Protein AF-A0ABD5DT70-F1 (afdb_monomer_lite)

pLDDT: mean 76.4, std 8.1, range [54.34, 89.06]

Sequence (152 aa):
GPDYGMPKYYDVITDSVGLCNQRIHYSRVFRMDGIKLPYWQAIAENLWGQSVIERLEDRLTIFDSATLGAGQLIYKAHLRTYKVKGLRTLIAAGGRMYDALVEQINQIRLWQSNEGLTLMDAEDTYEAHQYSFAGLDNILMQFGQQIAGALG

Foldseek 3Di:
DVQPPHDQWDFDPDPDVPQHGHIHGPVPDDDDADAQDDPVVCVVVVNGHDDLVVLCVVLVVVLVVLVVVVVVVVVVLQDKDKDDDCVVVQVVVDDDSVVVVVVLVVVQVVQPDPPGDRDDDPPMDIDRRHDDPPCSVVVSVVSVVVSVVSSD

InterPro domains:
  IPR024459 Anti-CBASS protein Acb1-like, N-terminal domain [PF06381] (2-151)

Structure (mmCIF, N/CA/C/O backbone):
data_AF-A0ABD5DT70-F1
#
_entry.id   AF-A0ABD5DT70-F1
#
loop_
_atom_site.group_PDB
_atom_site.id
_atom_site.type_symbol
_atom_site.label_atom_id
_atom_site.label_alt_id
_atom_site.label_comp_id
_atom_site.label_asym_id
_atom_site.label_entity_id
_atom_site.label_s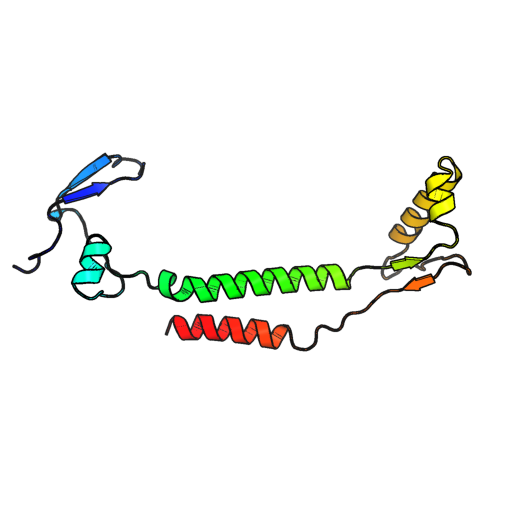eq_id
_atom_site.pdbx_PDB_ins_code
_atom_site.Cartn_x
_atom_site.Cartn_y
_atom_site.Cartn_z
_atom_site.occupancy
_atom_site.B_iso_or_equiv
_atom_site.auth_seq_id
_atom_site.auth_comp_id
_atom_site.auth_asym_id
_atom_site.auth_atom_id
_atom_site.pdbx_PDB_model_num
ATOM 1 N N . GLY A 1 1 ? 28.150 3.953 -40.360 1.00 54.34 1 GLY A N 1
ATOM 2 C CA . GLY A 1 1 ? 28.735 3.010 -39.386 1.00 54.34 1 GLY A CA 1
ATOM 3 C C . GLY A 1 1 ? 27.644 2.508 -38.458 1.00 54.34 1 GLY A C 1
ATOM 4 O O . GLY A 1 1 ? 26.587 3.130 -38.457 1.00 54.34 1 GLY A O 1
ATOM 5 N N . PRO A 1 2 ? 27.878 1.420 -37.707 1.00 71.12 2 PRO A N 1
ATOM 6 C CA . PRO A 1 2 ? 26.883 0.831 -36.805 1.00 71.12 2 PRO A CA 1
ATOM 7 C C . PRO A 1 2 ? 26.301 1.825 -35.780 1.00 71.12 2 PRO A C 1
ATOM 9 O O . PRO A 1 2 ? 25.120 1.741 -35.475 1.00 71.12 2 PRO A O 1
ATOM 12 N N . ASP A 1 3 ? 27.081 2.828 -35.357 1.00 68.19 3 ASP A N 1
ATOM 13 C CA . ASP A 1 3 ? 26.682 3.840 -34.358 1.00 68.19 3 ASP A CA 1
ATOM 14 C C . ASP A 1 3 ? 26.185 5.171 -34.966 1.00 68.19 3 ASP A C 1
ATOM 16 O O . ASP A 1 3 ? 26.212 6.229 -34.331 1.00 68.19 3 ASP A O 1
ATOM 20 N N . TYR A 1 4 ? 25.787 5.171 -36.241 1.00 71.12 4 TYR A N 1
ATOM 21 C CA . TYR A 1 4 ? 25.347 6.392 -36.919 1.00 71.12 4 TYR A CA 1
ATOM 22 C C . TYR A 1 4 ? 24.009 6.896 -36.350 1.00 71.12 4 TYR A C 1
ATOM 24 O O . TYR A 1 4 ? 23.020 6.169 -36.353 1.00 71.12 4 TYR A O 1
ATOM 32 N N . GLY A 1 5 ? 23.978 8.154 -35.893 1.00 75.31 5 GLY A N 1
ATOM 33 C CA . GLY A 1 5 ? 22.796 8.783 -35.286 1.00 75.31 5 GLY A CA 1
ATOM 34 C C . GLY A 1 5 ? 22.724 8.697 -33.756 1.00 75.31 5 GLY A C 1
ATOM 35 O O . GLY A 1 5 ? 21.761 9.195 -33.183 1.00 75.31 5 GLY A O 1
ATOM 36 N N . MET A 1 6 ? 23.734 8.113 -33.098 1.00 80.62 6 MET A N 1
ATOM 37 C CA . MET A 1 6 ? 23.798 7.963 -31.637 1.00 80.62 6 MET A CA 1
ATOM 38 C C . MET A 1 6 ? 24.615 9.078 -30.945 1.00 80.62 6 MET A C 1
ATOM 40 O O . MET A 1 6 ? 25.443 9.732 -31.592 1.00 80.62 6 MET A O 1
ATOM 44 N N . PRO A 1 7 ? 24.423 9.307 -29.627 1.00 83.31 7 PRO A N 1
ATOM 45 C CA . PRO A 1 7 ? 25.183 10.301 -28.869 1.00 83.31 7 PRO A CA 1
ATOM 46 C C . PRO A 1 7 ? 26.680 9.966 -28.825 1.00 83.31 7 PRO A C 1
ATOM 48 O O . PRO A 1 7 ? 27.065 8.824 -28.582 1.00 83.31 7 PRO A O 1
ATOM 51 N N . LYS A 1 8 ? 27.543 10.977 -28.994 1.00 84.12 8 LYS A N 1
ATOM 52 C CA . LYS A 1 8 ? 29.007 10.814 -28.850 1.00 84.12 8 LYS A CA 1
ATOM 53 C C . LYS A 1 8 ? 29.461 10.757 -27.388 1.00 84.12 8 LYS A C 1
ATOM 55 O O . LYS A 1 8 ? 30.484 10.143 -27.081 1.00 84.12 8 LYS A O 1
ATOM 60 N N . TYR A 1 9 ? 28.709 11.407 -26.505 1.00 86.75 9 TYR A N 1
ATOM 61 C CA . TYR A 1 9 ? 29.008 11.540 -25.086 1.00 86.75 9 TYR A CA 1
ATOM 62 C C . TYR A 1 9 ? 27.740 11.329 -24.259 1.00 86.75 9 TYR A C 1
ATOM 64 O O . TYR A 1 9 ? 26.658 11.719 -24.697 1.00 86.75 9 TYR A O 1
ATOM 72 N N . TYR A 1 10 ? 27.901 10.742 -23.076 1.00 86.12 10 TYR A N 1
ATOM 73 C CA . TYR A 1 10 ? 26.862 10.584 -22.062 1.00 86.12 10 TYR A CA 1
ATOM 74 C C . TYR A 1 10 ? 27.272 11.371 -20.820 1.00 86.12 10 TYR A C 1
ATOM 76 O O . TYR A 1 10 ? 28.396 11.214 -20.336 1.00 86.12 10 TYR A O 1
ATOM 84 N N . ASP A 1 11 ? 26.371 12.213 -20.326 1.00 85.19 11 ASP A N 1
ATOM 85 C CA . ASP A 1 11 ? 26.597 13.031 -19.137 1.00 85.19 11 ASP A CA 1
ATOM 86 C C . ASP A 1 11 ? 25.922 12.368 -17.927 1.00 85.19 11 ASP A C 1
ATOM 88 O O . ASP A 1 11 ? 24.743 12.011 -17.975 1.00 85.19 11 ASP A O 1
ATOM 92 N N . VAL A 1 12 ? 26.676 12.176 -16.842 1.00 81.81 12 VAL A N 1
ATOM 93 C CA . VAL A 1 12 ? 26.166 11.594 -15.592 1.00 81.81 12 VAL A CA 1
ATOM 94 C C . VAL A 1 12 ? 25.633 12.713 -14.700 1.00 81.81 12 VAL A C 1
ATOM 96 O O . VAL A 1 12 ? 26.399 13.468 -14.104 1.00 81.81 12 VAL A O 1
ATOM 99 N N . ILE A 1 13 ? 24.306 12.825 -14.631 1.00 75.31 13 ILE A N 1
ATOM 100 C CA . ILE A 1 13 ? 23.601 13.955 -13.997 1.00 75.31 13 ILE A CA 1
ATOM 101 C C . ILE A 1 13 ? 23.349 13.721 -12.495 1.00 75.31 13 ILE A C 1
ATOM 103 O O . ILE A 1 13 ? 23.189 14.666 -11.730 1.00 75.31 13 ILE A O 1
ATOM 107 N N . THR A 1 14 ? 23.301 12.458 -12.063 1.00 67.75 14 THR A N 1
ATOM 108 C CA . THR A 1 14 ? 23.090 12.071 -10.659 1.00 67.75 14 THR A CA 1
ATOM 109 C C . THR A 1 14 ? 24.411 12.017 -9.900 1.00 67.75 14 THR A C 1
ATOM 111 O O . THR A 1 14 ? 25.459 11.722 -10.478 1.00 67.75 14 THR A O 1
ATOM 114 N N . ASP A 1 15 ? 24.346 12.253 -8.589 1.00 63.88 15 ASP A N 1
ATOM 115 C CA . ASP A 1 15 ? 25.465 12.117 -7.655 1.00 63.88 15 ASP A CA 1
ATOM 116 C C . ASP A 1 15 ? 25.806 10.629 -7.429 1.00 63.88 15 ASP A C 1
ATOM 118 O O . ASP A 1 15 ? 25.609 10.040 -6.369 1.00 63.88 15 ASP A O 1
ATOM 122 N N . SER A 1 16 ? 26.231 9.959 -8.501 1.00 60.78 16 SER A N 1
ATOM 123 C CA . SER A 1 16 ? 26.686 8.577 -8.461 1.00 60.78 16 SER A CA 1
ATOM 124 C C . SER A 1 16 ? 28.095 8.547 -7.883 1.00 60.78 16 SER A C 1
ATOM 126 O O . SER A 1 16 ? 28.986 9.236 -8.395 1.00 60.78 16 SER A O 1
ATOM 128 N N . VAL A 1 17 ? 28.305 7.728 -6.851 1.00 62.06 17 VAL A N 1
ATOM 129 C CA . VAL A 1 17 ? 29.598 7.568 -6.173 1.00 62.06 17 VAL A CA 1
ATOM 130 C C . VAL A 1 17 ? 30.701 7.286 -7.204 1.00 62.06 17 VAL A C 1
ATOM 132 O O . VAL A 1 17 ? 30.744 6.217 -7.807 1.00 62.06 17 VAL A O 1
ATOM 135 N N . GLY A 1 18 ? 31.584 8.268 -7.418 1.00 67.31 18 GLY A N 1
ATOM 136 C CA . GLY A 1 18 ? 32.777 8.157 -8.268 1.00 67.31 18 GLY A CA 1
ATOM 137 C C . GLY A 1 18 ? 32.678 8.707 -9.700 1.00 67.31 18 GLY A C 1
ATOM 138 O O . GLY A 1 18 ? 33.718 8.843 -10.340 1.00 67.31 18 GLY A O 1
ATOM 139 N N . LEU A 1 19 ? 31.488 9.059 -10.204 1.00 68.19 19 LEU A N 1
ATOM 140 C CA . LEU A 1 19 ? 31.290 9.548 -11.588 1.00 68.19 19 LEU A C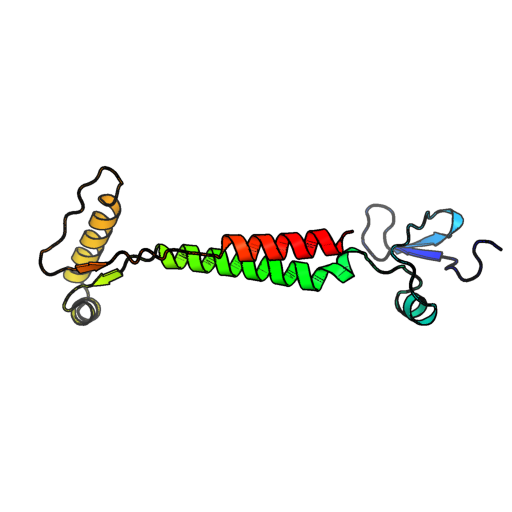A 1
ATOM 141 C C . LEU A 1 19 ? 30.389 10.792 -11.687 1.00 68.19 19 LEU A C 1
ATOM 143 O O . LEU A 1 19 ? 29.917 11.134 -12.771 1.00 68.19 19 LEU A O 1
ATOM 147 N N . CYS A 1 20 ? 30.155 11.481 -10.571 1.00 69.69 20 CYS A N 1
ATOM 148 C CA . CYS A 1 20 ? 29.317 12.673 -10.528 1.00 69.69 20 CYS A CA 1
ATOM 149 C C . CYS A 1 20 ? 29.796 13.751 -11.519 1.00 69.69 20 CYS A C 1
ATOM 151 O O . CYS A 1 20 ? 30.969 14.130 -11.551 1.00 69.69 20 CYS A O 1
ATOM 153 N N . ASN A 1 21 ? 28.864 14.225 -12.351 1.00 73.50 21 ASN A N 1
ATOM 154 C CA . ASN A 1 21 ? 29.070 15.268 -13.356 1.00 73.50 21 ASN A CA 1
ATOM 155 C C . ASN A 1 21 ? 30.176 14.971 -14.392 1.00 73.50 21 ASN A C 1
ATOM 157 O O . ASN A 1 21 ? 30.772 15.888 -14.962 1.00 73.50 21 ASN A O 1
ATOM 161 N N . GLN A 1 22 ? 30.482 13.691 -14.633 1.00 80.56 22 GLN A N 1
ATOM 162 C CA . GLN A 1 22 ? 31.451 13.297 -15.651 1.00 80.56 22 GLN A CA 1
ATOM 163 C C . GLN A 1 22 ? 30.797 13.103 -17.018 1.00 80.56 22 GLN A C 1
ATOM 165 O O . GLN A 1 22 ? 29.695 12.567 -17.145 1.00 80.56 22 GLN A O 1
ATOM 170 N N . ARG A 1 23 ? 31.543 13.492 -18.055 1.00 83.94 23 ARG A N 1
ATOM 171 C CA . ARG A 1 23 ? 31.215 13.244 -19.456 1.00 83.94 23 ARG A CA 1
ATOM 172 C C . ARG A 1 23 ? 31.966 12.012 -19.948 1.00 83.94 23 ARG A C 1
ATOM 174 O O . ARG A 1 23 ? 33.192 12.025 -20.052 1.00 83.94 23 ARG A O 1
ATOM 181 N N . ILE A 1 24 ? 31.235 10.954 -20.280 1.00 85.56 24 ILE A N 1
ATOM 182 C CA . ILE A 1 24 ? 31.794 9.660 -20.681 1.00 85.56 24 ILE A CA 1
ATOM 183 C C . ILE A 1 24 ? 31.631 9.482 -22.194 1.00 85.56 24 ILE A C 1
ATOM 185 O O . ILE A 1 24 ? 30.562 9.704 -22.757 1.00 85.56 24 ILE A O 1
ATOM 189 N N . HIS A 1 25 ? 32.706 9.091 -22.877 1.00 89.06 25 HIS A N 1
ATOM 190 C CA . HIS A 1 25 ? 32.677 8.797 -24.312 1.00 89.06 25 HIS A CA 1
ATOM 191 C C . HIS A 1 25 ? 31.910 7.495 -24.599 1.00 89.06 25 HIS A C 1
ATOM 193 O O . HIS A 1 25 ? 32.062 6.526 -23.853 1.00 89.06 25 HIS A O 1
ATOM 199 N N . TYR A 1 26 ? 31.148 7.439 -25.701 1.00 85.75 26 TYR A N 1
ATOM 200 C CA . TYR A 1 26 ? 30.286 6.292 -26.046 1.00 85.75 26 TYR A CA 1
ATOM 201 C C . TYR A 1 26 ? 31.015 4.937 -26.050 1.00 85.75 26 TYR A C 1
ATOM 203 O O . TYR A 1 26 ? 30.432 3.924 -25.688 1.00 85.75 26 TYR A O 1
ATOM 211 N N . SER A 1 27 ? 32.315 4.913 -26.366 1.00 86.81 27 SER A N 1
ATOM 212 C CA . SER A 1 27 ? 33.132 3.688 -26.360 1.00 86.81 27 SER A CA 1
ATOM 213 C C . SER A 1 27 ? 33.315 3.048 -24.975 1.00 86.81 27 SER A C 1
ATOM 215 O O . SER A 1 27 ? 33.873 1.959 -24.880 1.00 86.81 27 SER A O 1
ATOM 217 N N . ARG A 1 28 ? 32.942 3.746 -23.896 1.00 84.44 28 ARG A N 1
ATOM 218 C CA . ARG A 1 28 ? 33.048 3.286 -22.501 1.00 84.44 28 ARG A CA 1
ATOM 219 C C . ARG A 1 28 ? 31.684 3.025 -21.860 1.00 84.44 28 ARG A C 1
ATOM 221 O O . ARG A 1 28 ? 31.625 2.775 -20.662 1.00 84.44 28 ARG A O 1
ATOM 228 N N . VAL A 1 29 ? 30.606 3.103 -22.639 1.00 82.12 29 VAL A N 1
ATOM 229 C CA . VAL A 1 29 ? 29.234 2.905 -22.170 1.00 82.12 29 VAL A CA 1
ATOM 230 C C . VAL A 1 29 ? 28.606 1.787 -22.984 1.00 82.12 29 VAL A C 1
ATOM 232 O O . VAL A 1 29 ? 28.5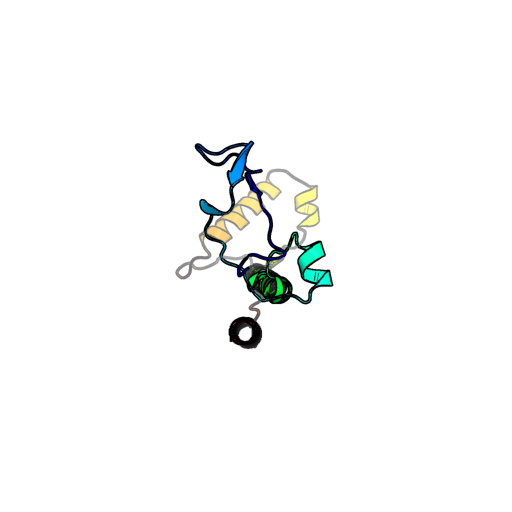92 1.834 -24.211 1.00 82.12 29 VAL A O 1
ATOM 235 N N . PHE A 1 30 ? 28.061 0.788 -22.296 1.00 84.44 30 PHE A N 1
ATOM 236 C CA . PHE A 1 30 ? 27.173 -0.180 -22.921 1.00 84.44 30 PHE A CA 1
ATOM 237 C C . PHE A 1 30 ? 25.731 0.270 -22.702 1.00 84.44 30 PHE A C 1
ATOM 239 O O . PHE A 1 30 ? 25.284 0.398 -21.563 1.00 84.44 30 PHE A O 1
ATOM 246 N N . ARG A 1 31 ? 25.020 0.550 -23.794 1.00 81.38 31 ARG A N 1
ATOM 247 C CA . ARG A 1 31 ? 23.654 1.065 -23.759 1.00 81.38 31 ARG A CA 1
ATOM 248 C C . ARG A 1 31 ? 22.655 -0.078 -23.901 1.00 81.38 31 ARG A C 1
ATOM 250 O O . ARG A 1 31 ? 22.705 -0.826 -24.872 1.00 81.38 31 ARG A O 1
ATOM 257 N N . MET A 1 32 ? 21.746 -0.188 -22.938 1.00 83.44 32 MET A N 1
ATOM 258 C CA . MET A 1 32 ? 20.605 -1.098 -22.992 1.00 83.44 32 MET A CA 1
ATOM 259 C C . MET A 1 32 ? 19.347 -0.264 -23.190 1.00 83.44 32 MET A C 1
ATOM 261 O O . MET A 1 32 ? 18.873 0.380 -22.258 1.00 83.44 32 MET A O 1
ATOM 265 N N . ASP A 1 33 ? 18.849 -0.244 -24.420 1.00 82.38 33 ASP A N 1
ATOM 266 C CA . ASP A 1 33 ? 17.607 0.445 -24.744 1.00 82.38 33 ASP A CA 1
ATOM 267 C C . ASP A 1 33 ? 16.394 -0.434 -24.457 1.00 82.38 33 ASP A C 1
ATOM 269 O O . ASP A 1 33 ? 16.431 -1.650 -24.652 1.00 82.38 33 ASP A O 1
ATOM 273 N N . GLY A 1 34 ? 15.314 0.206 -24.007 1.00 82.69 34 GLY A N 1
ATOM 274 C CA . GLY A 1 34 ? 14.002 -0.417 -23.881 1.00 82.69 34 GLY A CA 1
ATOM 275 C C . GLY A 1 34 ? 13.327 -0.635 -25.239 1.00 82.69 34 GLY A C 1
ATOM 276 O O . GLY A 1 34 ? 13.960 -0.929 -26.254 1.00 82.69 34 GLY A O 1
ATOM 277 N N . ILE A 1 35 ? 12.008 -0.474 -25.280 1.00 84.06 35 ILE A N 1
ATOM 278 C CA . ILE A 1 35 ? 11.227 -0.664 -26.505 1.00 84.06 35 ILE A CA 1
ATOM 279 C C . ILE A 1 35 ? 11.627 0.397 -27.540 1.00 84.06 35 ILE A C 1
ATOM 281 O O . ILE A 1 35 ? 11.698 1.591 -27.244 1.00 84.06 35 ILE A O 1
ATOM 285 N N . LYS A 1 36 ? 11.878 -0.037 -28.781 1.00 83.31 36 LYS A N 1
ATOM 286 C CA . LYS A 1 36 ? 12.279 0.860 -29.868 1.00 83.31 36 LYS A CA 1
ATOM 287 C C . LYS A 1 36 ? 11.132 1.800 -30.251 1.00 83.31 36 LYS A C 1
ATOM 289 O O . LYS A 1 36 ? 10.093 1.356 -30.733 1.00 83.31 36 LYS A O 1
ATOM 294 N N . LEU A 1 37 ? 11.372 3.097 -30.093 1.00 83.62 37 LEU A N 1
ATOM 295 C CA . LEU A 1 37 ? 10.434 4.163 -30.432 1.00 83.62 37 LEU A CA 1
ATOM 296 C C . LEU A 1 37 ? 10.555 4.604 -31.907 1.00 83.62 37 LEU A C 1
ATOM 298 O O . LEU A 1 37 ? 11.628 4.471 -32.511 1.00 83.62 37 LEU A O 1
ATOM 302 N N . PRO A 1 38 ? 9.484 5.165 -32.503 1.00 87.06 38 PRO A N 1
ATOM 303 C CA . PRO A 1 38 ? 9.564 5.873 -33.779 1.00 87.06 38 PRO A CA 1
ATOM 304 C C . PRO A 1 38 ? 10.558 7.038 -33.715 1.00 87.06 38 PRO A C 1
ATOM 306 O O . PRO A 1 38 ? 10.729 7.654 -32.667 1.00 87.06 38 PRO A O 1
ATOM 309 N N . TYR A 1 39 ? 11.165 7.390 -34.851 1.00 80.56 39 TYR A N 1
ATOM 310 C CA . TYR A 1 39 ? 12.267 8.363 -34.930 1.00 80.56 39 TYR A CA 1
ATOM 311 C C . TYR A 1 39 ? 12.014 9.679 -34.172 1.00 80.56 39 TYR A C 1
ATOM 313 O O . TYR A 1 39 ? 12.839 10.091 -33.362 1.00 80.56 39 TYR A O 1
ATOM 321 N N . TRP A 1 40 ? 10.857 10.311 -34.382 1.00 85.00 40 TRP A N 1
ATOM 322 C CA . TRP A 1 40 ? 10.514 11.580 -33.730 1.00 85.00 40 TRP A CA 1
ATOM 323 C C . TRP A 1 40 ? 10.318 11.455 -32.217 1.00 85.00 40 TRP A C 1
ATOM 325 O O . TRP A 1 40 ? 10.696 12.356 -31.475 1.00 85.00 40 TRP A O 1
ATOM 335 N N . GLN A 1 41 ? 9.764 10.333 -31.759 1.00 82.12 41 GLN A N 1
ATOM 336 C CA . GLN A 1 41 ? 9.516 10.081 -30.342 1.00 82.12 41 GLN A CA 1
ATOM 337 C C . GLN A 1 41 ? 10.810 9.692 -29.620 1.00 82.12 41 GLN A C 1
ATOM 339 O O . GLN A 1 41 ? 11.066 10.167 -28.523 1.00 82.12 41 GLN A O 1
ATOM 344 N N . ALA A 1 42 ? 11.688 8.935 -30.284 1.00 83.25 42 ALA A N 1
ATOM 345 C CA . ALA A 1 42 ? 13.030 8.666 -29.786 1.00 83.25 42 ALA A CA 1
ATOM 346 C C . ALA A 1 42 ? 13.826 9.967 -29.599 1.00 83.25 42 ALA A C 1
ATOM 348 O O . ALA A 1 42 ? 14.484 10.125 -28.584 1.00 83.25 42 ALA A O 1
ATOM 349 N N . ILE A 1 43 ? 13.750 10.931 -30.527 1.00 83.44 43 ILE A N 1
ATOM 350 C CA . ILE A 1 43 ? 14.435 12.230 -30.366 1.00 83.44 43 ILE A CA 1
ATOM 351 C C . ILE A 1 43 ? 13.959 12.968 -29.110 1.00 83.44 43 ILE A C 1
ATOM 353 O O . ILE A 1 43 ? 14.793 13.519 -28.392 1.00 83.44 43 ILE A O 1
ATOM 357 N N . ALA A 1 44 ? 12.649 12.973 -28.845 1.00 84.56 44 ALA A N 1
ATOM 358 C CA . ALA A 1 44 ? 12.089 13.600 -27.648 1.00 84.56 44 ALA A CA 1
ATOM 359 C C . ALA A 1 44 ? 12.618 12.946 -26.359 1.00 84.56 44 ALA A C 1
ATOM 361 O O . ALA A 1 44 ? 12.970 13.649 -25.417 1.00 84.56 44 ALA A O 1
ATOM 362 N N . GLU A 1 45 ? 12.791 11.623 -26.372 1.00 81.94 45 GLU A N 1
ATOM 363 C CA . GLU A 1 45 ? 13.352 10.836 -25.268 1.00 81.94 45 GLU A CA 1
ATOM 364 C C . GLU A 1 45 ? 14.893 10.816 -25.241 1.00 81.94 45 GLU A C 1
ATOM 366 O O . GLU A 1 45 ? 15.500 9.882 -24.729 1.00 81.94 45 GLU A O 1
ATOM 371 N N . ASN A 1 46 ? 15.589 11.806 -25.816 1.00 83.69 46 ASN A N 1
ATOM 372 C CA . ASN A 1 46 ? 17.063 11.832 -25.898 1.00 83.69 46 ASN A CA 1
ATOM 373 C C . ASN A 1 46 ? 17.672 10.563 -26.530 1.00 83.69 46 ASN A C 1
ATOM 375 O O . ASN A 1 46 ? 18.754 10.101 -26.161 1.00 83.69 46 ASN A O 1
ATOM 379 N N . LEU A 1 47 ? 16.961 10.020 -27.513 1.00 83.56 47 LEU A N 1
ATOM 380 C CA . LEU A 1 47 ? 17.186 8.766 -28.226 1.00 83.56 47 LEU A CA 1
ATOM 381 C C . LEU A 1 47 ? 16.912 7.501 -27.418 1.00 83.56 47 LEU A C 1
ATOM 383 O O . LEU A 1 47 ? 17.007 6.439 -28.031 1.00 83.56 47 LEU A O 1
ATOM 387 N N . TRP A 1 48 ? 16.582 7.570 -26.124 1.00 85.31 48 TRP A N 1
ATOM 388 C CA . TRP A 1 48 ? 16.289 6.400 -25.288 1.00 85.31 48 TRP A CA 1
ATOM 389 C C . TRP A 1 48 ? 15.062 5.635 -25.788 1.00 85.31 48 TRP A C 1
ATOM 391 O O . TRP A 1 48 ? 14.170 6.191 -26.426 1.00 85.31 48 TRP A O 1
ATOM 401 N N . GLY A 1 49 ? 15.052 4.324 -25.542 1.00 84.62 49 GLY A N 1
ATOM 402 C CA . GLY A 1 49 ? 13.869 3.494 -25.766 1.00 84.62 49 GLY A CA 1
ATOM 403 C C . GLY A 1 49 ? 12.812 3.714 -24.682 1.00 84.62 49 GLY A C 1
ATOM 404 O O . GLY A 1 49 ? 13.142 4.103 -23.564 1.00 84.62 49 GLY A O 1
ATOM 405 N N . GLN A 1 50 ? 11.554 3.407 -24.994 1.00 85.50 50 GLN A N 1
ATOM 406 C CA . GLN A 1 50 ? 10.460 3.500 -24.027 1.00 85.50 50 GLN A CA 1
ATOM 407 C C . GLN A 1 50 ? 10.620 2.445 -22.930 1.00 85.50 50 GLN A C 1
ATOM 409 O O . GLN A 1 50 ? 10.961 1.287 -23.210 1.00 85.50 50 GLN A O 1
ATOM 414 N N . SER A 1 51 ? 10.327 2.822 -21.686 1.00 85.62 51 SER A N 1
ATOM 415 C CA . SER A 1 51 ? 10.306 1.878 -20.572 1.00 85.62 51 SER A CA 1
ATOM 416 C C . SER A 1 51 ? 9.117 0.920 -20.694 1.00 85.62 51 SER A C 1
ATOM 418 O O . SER A 1 51 ? 7.987 1.323 -20.962 1.00 85.62 51 SER A O 1
ATOM 420 N N . VAL A 1 52 ? 9.355 -0.370 -20.448 1.00 82.56 52 VAL A N 1
ATOM 421 C CA . VAL A 1 52 ? 8.278 -1.377 -20.387 1.00 82.56 52 VAL A CA 1
ATOM 422 C C . VAL A 1 52 ? 7.333 -1.083 -19.214 1.00 82.56 52 VAL A C 1
ATOM 424 O O . VAL A 1 52 ? 6.130 -1.307 -19.315 1.00 82.56 52 VAL A O 1
ATOM 427 N N . ILE A 1 53 ? 7.873 -0.540 -18.117 1.00 82.00 53 ILE A N 1
ATOM 428 C CA . ILE A 1 53 ? 7.117 -0.220 -16.899 1.00 82.00 53 ILE A CA 1
ATOM 429 C C . ILE A 1 53 ? 6.219 0.997 -17.113 1.00 82.00 53 ILE A C 1
ATOM 431 O O . ILE A 1 53 ? 5.105 1.019 -16.609 1.00 82.00 53 ILE A O 1
ATOM 435 N N . GLU A 1 54 ? 6.665 1.983 -17.888 1.00 82.94 54 GLU A N 1
ATOM 436 C CA . GLU A 1 54 ? 5.894 3.205 -18.150 1.00 82.94 54 GLU A CA 1
ATOM 437 C C . GLU A 1 54 ? 4.556 2.895 -18.837 1.00 82.94 54 GLU A C 1
ATOM 439 O O . GLU A 1 54 ? 3.522 3.445 -18.481 1.00 82.94 54 GLU A O 1
ATOM 444 N N . ARG A 1 55 ? 4.524 1.900 -19.731 1.00 78.94 55 ARG A N 1
ATOM 445 C CA . ARG A 1 55 ? 3.267 1.415 -20.326 1.00 78.94 55 ARG A CA 1
ATOM 446 C C . ARG A 1 55 ? 2.319 0.769 -19.304 1.00 78.94 55 ARG A C 1
ATOM 448 O O . ARG A 1 55 ? 1.110 0.721 -19.531 1.00 78.94 55 ARG A O 1
ATOM 455 N N . LEU A 1 56 ? 2.863 0.221 -18.220 1.00 83.62 56 LEU A N 1
ATOM 456 C CA . LEU A 1 56 ? 2.115 -0.448 -17.157 1.00 83.62 56 LEU A CA 1
ATOM 457 C C . LEU A 1 56 ? 1.692 0.517 -16.040 1.00 83.62 56 LEU A C 1
ATOM 459 O O . LEU A 1 56 ? 0.811 0.164 -15.258 1.00 83.62 56 LEU A O 1
ATOM 463 N N . GLU A 1 57 ? 2.277 1.713 -15.961 1.00 86.00 57 GLU A N 1
ATOM 464 C CA . GLU A 1 57 ? 2.099 2.651 -14.846 1.00 86.00 57 GLU A CA 1
ATOM 465 C C . GLU A 1 57 ? 0.621 2.927 -14.539 1.00 86.00 57 GLU A C 1
ATOM 467 O O . GLU A 1 57 ? 0.199 2.796 -13.388 1.00 86.00 57 GLU A O 1
ATOM 472 N N . ASP A 1 58 ? -0.192 3.194 -15.564 1.00 84.44 58 ASP A N 1
ATOM 473 C CA . ASP A 1 58 ? -1.633 3.420 -15.409 1.00 84.44 58 ASP A CA 1
ATOM 474 C C . ASP A 1 58 ? -2.332 2.235 -14.724 1.00 84.44 58 ASP A C 1
ATOM 476 O O . ASP A 1 58 ? -3.175 2.399 -13.840 1.00 84.44 58 ASP A O 1
ATOM 480 N N . ARG A 1 59 ? -1.975 1.004 -15.111 1.00 83.44 59 ARG A N 1
ATOM 481 C CA . ARG A 1 59 ? -2.567 -0.221 -14.549 1.00 83.44 59 ARG A CA 1
ATOM 482 C C . ARG A 1 59 ? -2.062 -0.498 -13.143 1.00 83.44 59 ARG A C 1
ATOM 484 O O . ARG A 1 59 ? -2.848 -0.910 -12.291 1.00 83.44 59 ARG A O 1
ATOM 491 N N . LEU A 1 60 ? -0.781 -0.245 -12.900 1.00 85.31 60 LEU A N 1
ATOM 492 C CA . LEU A 1 60 ? -0.162 -0.384 -11.589 1.00 85.31 60 LEU A CA 1
ATOM 493 C C . LEU A 1 60 ? -0.794 0.587 -10.581 1.00 85.31 60 LEU A C 1
ATOM 495 O O . LEU A 1 60 ? -1.166 0.180 -9.484 1.00 85.31 60 LEU A O 1
ATOM 499 N N . THR A 1 61 ? -1.014 1.834 -10.994 1.00 88.19 61 THR A N 1
ATOM 500 C CA . THR A 1 61 ? -1.650 2.882 -10.182 1.00 88.19 61 THR A CA 1
ATOM 501 C C . THR A 1 61 ? -3.087 2.524 -9.806 1.00 88.19 61 THR A C 1
ATOM 503 O O . THR A 1 61 ? -3.508 2.703 -8.659 1.00 88.19 61 THR A O 1
ATOM 506 N N . ILE A 1 62 ? -3.853 1.974 -10.754 1.00 85.38 62 ILE A N 1
ATOM 507 C CA . ILE A 1 62 ? -5.225 1.511 -10.501 1.00 85.38 62 ILE A CA 1
ATOM 508 C C . ILE A 1 62 ? -5.234 0.340 -9.513 1.00 85.38 62 ILE A C 1
ATOM 510 O O . ILE A 1 62 ? -6.067 0.316 -8.606 1.00 85.38 62 ILE A O 1
ATOM 514 N N . PHE A 1 63 ? -4.316 -0.617 -9.660 1.00 84.56 63 PHE A N 1
ATOM 515 C CA . PHE A 1 63 ? -4.218 -1.761 -8.753 1.00 84.56 63 PHE A CA 1
ATOM 516 C C . PHE A 1 63 ? -3.840 -1.346 -7.328 1.00 84.56 63 PHE A C 1
ATOM 518 O O . PHE A 1 63 ? -4.457 -1.818 -6.369 1.00 84.56 63 PHE A O 1
ATOM 525 N N . ASP A 1 64 ? -2.882 -0.430 -7.183 1.00 85.88 64 ASP A N 1
ATOM 526 C CA . ASP A 1 64 ? -2.507 0.126 -5.882 1.00 85.88 64 ASP A CA 1
ATOM 527 C C . ASP A 1 64 ? -3.700 0.836 -5.223 1.00 85.88 64 ASP A C 1
ATOM 529 O O . ASP A 1 64 ? -4.093 0.520 -4.099 1.00 85.88 64 ASP A O 1
ATOM 533 N N . SER A 1 65 ? -4.394 1.689 -5.981 1.00 86.44 65 SER A N 1
ATOM 534 C CA . SER A 1 65 ? -5.595 2.392 -5.512 1.00 86.44 65 SER A CA 1
ATOM 535 C C . SER A 1 65 ? -6.715 1.435 -5.085 1.00 86.44 65 SER A C 1
ATOM 537 O O . SER A 1 65 ? -7.364 1.647 -4.057 1.00 86.44 65 SER A O 1
ATOM 539 N N . ALA A 1 66 ? -6.946 0.362 -5.846 1.00 83.88 66 ALA A N 1
ATOM 540 C CA . ALA A 1 66 ? -7.942 -0.656 -5.519 1.00 83.88 66 ALA A CA 1
ATOM 541 C C . ALA A 1 66 ? -7.575 -1.423 -4.241 1.00 83.88 66 ALA A C 1
ATOM 543 O O . ALA A 1 66 ? -8.444 -1.680 -3.407 1.00 83.88 66 ALA A O 1
ATOM 544 N N . THR A 1 67 ? -6.292 -1.738 -4.056 1.00 81.50 67 THR A N 1
ATOM 545 C CA . THR A 1 67 ? -5.782 -2.424 -2.860 1.00 81.50 67 THR A CA 1
ATOM 546 C C . THR A 1 67 ? -5.905 -1.536 -1.621 1.00 81.50 67 THR A C 1
ATOM 548 O O . THR A 1 67 ? -6.379 -1.985 -0.574 1.00 81.50 67 THR A O 1
ATOM 551 N N . LEU A 1 68 ? -5.579 -0.248 -1.748 1.00 86.88 68 LEU A N 1
ATOM 552 C CA . LEU A 1 68 ? -5.786 0.742 -0.691 1.00 86.88 68 LEU A CA 1
ATOM 553 C C . LEU A 1 68 ? -7.275 0.892 -0.339 1.00 86.88 68 LEU A C 1
ATOM 555 O O . LEU A 1 68 ? -7.638 0.883 0.840 1.00 86.88 68 LEU A O 1
ATOM 559 N N . GLY A 1 69 ? -8.153 0.971 -1.343 1.00 83.81 69 GLY A N 1
ATOM 560 C CA . GLY A 1 69 ? -9.603 1.049 -1.148 1.00 83.81 69 GLY A CA 1
ATOM 561 C C . GLY A 1 69 ? -10.185 -0.199 -0.476 1.00 83.81 69 GLY A C 1
ATOM 562 O O . GLY A 1 69 ? -10.985 -0.089 0.456 1.00 83.81 69 GLY A O 1
ATOM 563 N N . ALA A 1 70 ? -9.736 -1.386 -0.886 1.00 80.81 70 ALA A N 1
ATOM 564 C CA . ALA A 1 70 ? -10.077 -2.656 -0.254 1.00 80.81 70 ALA A CA 1
ATOM 565 C C . ALA A 1 70 ? -9.674 -2.683 1.227 1.00 80.81 70 ALA A C 1
ATOM 567 O O . ALA A 1 70 ? -10.489 -3.028 2.085 1.00 80.81 70 ALA A O 1
ATOM 568 N N . GLY A 1 71 ? -8.449 -2.252 1.544 1.00 80.06 71 GLY A N 1
ATOM 569 C CA . GLY A 1 71 ? -7.978 -2.142 2.923 1.00 80.06 71 GLY A CA 1
ATOM 570 C C . GLY A 1 71 ? -8.862 -1.219 3.763 1.00 80.06 71 GLY A C 1
ATOM 571 O O . GLY A 1 71 ? -9.295 -1.592 4.853 1.00 80.06 71 GLY A O 1
ATOM 572 N N . GLN A 1 72 ? -9.209 -0.038 3.242 1.00 82.31 72 GLN A N 1
ATOM 573 C CA . GLN A 1 72 ? -10.104 0.897 3.934 1.00 82.31 72 GLN A CA 1
ATOM 574 C C . GLN A 1 72 ? -11.494 0.309 4.199 1.00 82.31 72 GLN A C 1
ATOM 576 O O . GLN A 1 72 ? -12.076 0.553 5.259 1.00 82.31 72 GLN A O 1
ATOM 581 N N . LEU A 1 73 ? -12.034 -0.463 3.257 1.00 76.12 73 LEU A N 1
ATOM 582 C CA . LEU A 1 73 ? -13.310 -1.148 3.437 1.00 76.12 73 LEU A CA 1
ATOM 583 C C . LEU A 1 73 ? -13.226 -2.195 4.550 1.00 76.12 73 LEU A C 1
ATOM 585 O O . LEU A 1 73 ? -14.091 -2.201 5.424 1.00 76.12 73 LEU A O 1
ATOM 589 N N . ILE A 1 74 ? -12.166 -3.008 4.579 1.00 73.88 74 ILE A N 1
ATOM 590 C CA . ILE A 1 74 ? -11.928 -3.989 5.649 1.00 73.88 74 ILE A CA 1
ATOM 591 C C . ILE A 1 74 ? -11.862 -3.290 7.013 1.00 73.88 74 ILE A C 1
ATOM 593 O O . ILE A 1 74 ? -12.546 -3.703 7.950 1.00 73.88 74 ILE A O 1
ATOM 597 N N . TYR A 1 75 ? -11.129 -2.178 7.124 1.00 69.06 75 TYR A N 1
ATOM 598 C CA . TYR A 1 75 ? -11.089 -1.396 8.363 1.00 69.06 75 TYR A CA 1
ATOM 599 C C . TYR A 1 75 ? -12.473 -0.885 8.784 1.00 69.06 75 TYR A C 1
ATOM 601 O O . TYR A 1 75 ? -12.814 -0.941 9.966 1.00 69.06 75 TYR A O 1
ATOM 609 N N . LYS A 1 76 ? -13.297 -0.426 7.833 1.00 65.38 76 LYS A N 1
ATOM 610 C CA . LYS A 1 76 ? -14.675 0.005 8.115 1.00 65.38 76 LYS A CA 1
ATOM 611 C C . LYS A 1 76 ? -15.593 -1.150 8.512 1.00 65.38 76 LYS A C 1
ATOM 613 O O . LYS A 1 76 ? -16.486 -0.945 9.327 1.00 65.38 76 LYS A O 1
ATOM 618 N N . ALA A 1 77 ? -15.382 -2.353 7.986 1.00 62.34 77 ALA A N 1
ATOM 619 C CA . ALA A 1 77 ? -16.201 -3.508 8.339 1.00 62.34 77 ALA A CA 1
ATOM 620 C C . ALA A 1 77 ? -16.014 -3.985 9.777 1.00 62.34 77 ALA A C 1
ATOM 622 O O . ALA A 1 77 ? -16.905 -4.609 10.342 1.00 62.34 77 ALA A O 1
ATOM 623 N N . HIS A 1 78 ? -14.880 -3.665 10.389 1.00 64.12 78 HIS A N 1
ATOM 624 C CA . HIS A 1 78 ? -14.643 -3.946 11.799 1.00 64.12 78 HIS A CA 1
ATOM 625 C C . HIS A 1 78 ? -15.128 -2.828 12.732 1.00 64.12 78 HIS A C 1
ATOM 627 O O . HIS A 1 78 ? -14.885 -2.897 13.939 1.00 64.12 78 HIS A O 1
ATOM 633 N N . LEU A 1 79 ? -15.827 -1.809 12.213 1.00 65.50 79 LEU A N 1
ATOM 634 C CA . LEU A 1 79 ? -16.424 -0.775 13.052 1.00 65.50 79 LEU A CA 1
ATOM 635 C C . LEU A 1 79 ? -17.566 -1.364 13.884 1.00 65.50 79 LEU A C 1
ATOM 637 O O . LEU A 1 79 ? -18.529 -1.932 13.372 1.00 65.50 79 LEU A O 1
ATOM 641 N N . ARG A 1 80 ? -17.441 -1.186 15.196 1.00 70.50 80 ARG A N 1
ATOM 642 C CA . ARG A 1 80 ? -18.432 -1.565 16.199 1.00 70.50 80 ARG A CA 1
ATOM 643 C C . ARG A 1 80 ? -19.153 -0.298 16.635 1.00 70.50 80 ARG A C 1
ATOM 645 O O . ARG A 1 80 ? -18.491 0.667 17.022 1.00 70.50 80 ARG A O 1
ATOM 652 N N . THR A 1 81 ? -20.477 -0.277 16.557 1.00 73.12 81 THR A N 1
ATOM 653 C CA . THR A 1 81 ? -21.281 0.867 16.998 1.00 73.12 81 THR A CA 1
ATOM 654 C C . THR A 1 81 ? -21.882 0.565 18.368 1.00 73.12 81 THR A C 1
ATOM 656 O O . THR A 1 81 ? -22.507 -0.472 18.586 1.00 73.12 81 THR A O 1
ATOM 659 N N . TYR A 1 82 ? -21.659 1.478 19.316 1.00 76.00 82 TYR A N 1
ATOM 660 C CA . TYR A 1 82 ? -22.218 1.421 20.665 1.00 76.00 82 TYR A CA 1
ATOM 661 C C . TYR A 1 82 ? -23.183 2.592 20.830 1.00 76.00 82 TYR A C 1
ATOM 663 O O . TYR A 1 82 ? -22.772 3.751 20.714 1.00 76.00 82 TYR A O 1
ATOM 671 N N . LYS A 1 83 ? -24.472 2.308 21.031 1.00 75.31 83 LYS A N 1
ATOM 672 C CA . LYS A 1 83 ? -25.488 3.352 21.215 1.00 75.31 83 LYS A CA 1
ATOM 673 C C . LYS A 1 83 ? -25.782 3.494 22.703 1.00 75.31 83 LYS A C 1
ATOM 675 O O . LYS A 1 83 ? -26.205 2.529 23.324 1.00 75.31 83 LYS A O 1
ATOM 680 N N . VAL A 1 84 ? -25.600 4.710 23.222 1.00 76.25 84 VAL A N 1
ATOM 681 C CA . VAL A 1 84 ? -25.912 5.083 24.611 1.00 76.25 84 VAL A CA 1
ATOM 682 C C . VAL A 1 84 ? -26.986 6.156 24.621 1.00 76.25 84 VAL A C 1
ATOM 684 O O . VAL A 1 84 ? -26.896 7.172 23.917 1.00 76.25 84 VAL A O 1
ATOM 687 N N . LYS A 1 85 ? -28.001 5.962 25.455 1.00 75.75 85 LYS A N 1
ATOM 688 C CA . LYS A 1 85 ? -29.081 6.927 25.662 1.00 75.75 85 LYS A CA 1
ATOM 689 C C . LYS A 1 85 ? -28.555 8.162 26.401 1.00 75.75 85 LYS A C 1
ATOM 691 O O . LYS A 1 85 ? -27.930 8.061 27.447 1.00 75.75 85 LYS A O 1
ATOM 696 N N . GLY A 1 86 ? -28.792 9.359 25.859 1.00 77.31 86 GLY A N 1
ATOM 697 C CA . GLY A 1 86 ? -28.357 10.610 26.503 1.00 77.31 86 GLY A CA 1
ATOM 698 C C . GLY A 1 86 ? -26.849 10.900 26.422 1.00 77.31 86 GLY A C 1
ATOM 699 O O . GLY A 1 86 ? -26.354 11.760 27.150 1.00 77.31 86 GLY A O 1
ATOM 700 N N . LEU A 1 87 ? -26.110 10.256 25.508 1.00 76.06 87 LEU A N 1
ATOM 701 C CA . LEU A 1 87 ? -24.666 10.478 25.336 1.00 76.06 87 LEU A CA 1
ATOM 702 C C . LEU A 1 87 ? -24.306 11.964 25.160 1.00 76.06 87 LEU A C 1
ATOM 704 O O . LEU A 1 87 ? -23.348 12.457 25.747 1.00 76.06 87 LEU A O 1
ATOM 708 N N . ARG A 1 88 ? -25.107 12.713 24.392 1.00 74.31 88 ARG A N 1
ATOM 709 C CA . ARG A 1 88 ? -24.845 14.136 24.126 1.00 74.31 88 ARG A CA 1
ATOM 710 C C . ARG A 1 88 ? -24.934 14.997 25.386 1.00 74.31 88 ARG A C 1
ATOM 712 O O . ARG A 1 88 ? -24.135 15.912 25.551 1.00 74.31 88 ARG A O 1
ATOM 719 N N . THR A 1 89 ? -25.890 14.708 26.267 1.00 74.44 89 THR A N 1
ATOM 720 C CA . THR A 1 89 ? -26.044 15.419 27.542 1.00 74.44 89 THR A CA 1
ATOM 721 C C . THR A 1 89 ? -24.954 15.031 28.536 1.00 74.44 89 THR A C 1
ATOM 723 O O . THR A 1 89 ? -24.480 15.895 29.259 1.00 74.44 89 THR A O 1
ATOM 726 N N . LEU A 1 90 ? -24.497 13.774 28.519 1.00 72.81 90 LEU A N 1
ATOM 727 C CA . LEU A 1 90 ? -23.368 13.295 29.327 1.00 72.81 90 LEU A CA 1
ATOM 728 C C . LEU A 1 90 ? -22.035 13.940 28.920 1.00 72.81 90 LEU A C 1
ATOM 730 O O . LEU A 1 90 ? -21.300 14.412 29.782 1.00 72.81 90 LEU A O 1
ATOM 734 N N . ILE A 1 91 ? -21.754 14.030 27.615 1.00 74.94 91 ILE A N 1
ATOM 735 C CA . ILE A 1 91 ? -20.557 14.713 27.095 1.00 74.94 91 ILE A CA 1
ATOM 736 C C . ILE A 1 91 ? -20.597 16.209 27.433 1.00 74.94 91 ILE A C 1
ATOM 738 O O . ILE A 1 91 ? -19.588 16.775 27.840 1.00 74.94 91 ILE A O 1
ATOM 742 N N . ALA A 1 92 ? -21.762 16.849 27.287 1.00 73.50 92 ALA A N 1
ATOM 743 C CA . ALA A 1 92 ? -21.925 18.273 27.578 1.00 73.50 92 ALA A CA 1
ATOM 744 C C . ALA A 1 92 ? -21.861 18.599 29.080 1.00 73.50 92 ALA A C 1
ATOM 746 O O . ALA A 1 92 ? -21.412 19.683 29.442 1.00 73.50 92 ALA A O 1
ATOM 747 N N . ALA A 1 93 ? -22.311 17.685 29.947 1.00 77.06 93 ALA A N 1
ATOM 748 C CA . ALA A 1 93 ? -22.261 17.859 31.396 1.00 77.06 93 ALA A CA 1
ATOM 749 C C . ALA A 1 93 ? -20.829 17.759 31.947 1.00 77.06 93 ALA A C 1
ATOM 751 O O . ALA A 1 93 ? -20.494 18.482 32.883 1.00 77.06 93 ALA A O 1
ATOM 752 N N . GLY A 1 94 ? -19.986 16.907 31.352 1.00 67.38 94 GLY A N 1
ATOM 753 C CA . GLY A 1 94 ? -18.601 16.708 31.780 1.00 67.38 94 GLY A CA 1
ATOM 754 C C . GLY A 1 94 ? -18.453 16.194 33.223 1.00 67.38 94 GLY A C 1
ATOM 755 O O . GLY A 1 94 ? -19.408 16.074 33.991 1.00 67.38 94 GLY A O 1
ATOM 756 N N . GLY A 1 95 ? -17.223 15.854 33.609 1.00 82.00 95 GLY A N 1
ATOM 757 C CA . GLY A 1 95 ? -16.889 15.439 34.975 1.00 82.00 95 GLY A CA 1
ATOM 758 C C . GLY A 1 95 ? -17.093 13.948 35.261 1.00 82.00 95 GLY A C 1
ATOM 759 O O . GLY A 1 95 ? -17.041 13.105 34.371 1.00 82.00 95 GLY A O 1
ATOM 760 N N . ARG A 1 96 ? -17.330 13.616 36.536 1.00 77.00 96 ARG A N 1
ATOM 761 C CA . ARG A 1 96 ? -17.208 12.252 37.088 1.00 77.00 96 ARG A CA 1
ATOM 762 C C . ARG A 1 96 ? -18.099 11.194 36.410 1.00 77.00 96 ARG A C 1
ATOM 764 O O . ARG A 1 96 ? -17.751 10.019 36.404 1.00 77.00 96 ARG A O 1
ATOM 771 N N . MET A 1 97 ? -19.230 11.607 35.831 1.00 71.94 97 MET A N 1
ATOM 772 C CA . MET A 1 97 ? -20.135 10.726 35.075 1.00 71.94 97 MET A CA 1
ATOM 773 C C . MET A 1 97 ? -19.624 10.409 33.663 1.00 71.94 97 MET A C 1
ATOM 775 O O . MET A 1 97 ? -19.883 9.322 33.155 1.00 71.94 97 MET A O 1
ATOM 779 N N . TYR A 1 98 ? -18.886 11.329 33.036 1.00 75.38 98 TYR A N 1
ATOM 780 C CA . TYR A 1 98 ? -18.224 11.074 31.757 1.00 75.38 98 TYR A CA 1
ATOM 781 C C . TYR A 1 98 ? -17.038 10.123 31.946 1.00 75.38 98 TYR A C 1
ATOM 783 O O . TYR A 1 98 ? -16.915 9.153 31.203 1.00 75.38 98 TYR A O 1
ATOM 791 N N . ASP A 1 99 ? -16.236 10.331 32.995 1.00 78.38 99 ASP A N 1
ATOM 792 C CA . ASP A 1 99 ? -15.110 9.444 33.320 1.00 78.38 99 ASP A CA 1
ATOM 793 C C . ASP A 1 99 ? -15.584 8.013 33.624 1.00 78.38 99 ASP A C 1
ATOM 795 O O . ASP A 1 99 ? -14.989 7.048 33.151 1.00 78.38 99 ASP A O 1
ATOM 799 N N . ALA A 1 100 ? -16.708 7.861 34.334 1.00 77.44 100 ALA A N 1
ATOM 800 C CA . ALA A 1 100 ? -17.318 6.554 34.584 1.00 77.44 100 ALA A CA 1
ATOM 801 C C . ALA A 1 100 ? -17.774 5.847 33.292 1.00 77.44 100 ALA A C 1
ATOM 803 O O . ALA A 1 100 ? -17.607 4.635 33.166 1.00 77.44 100 ALA A O 1
ATOM 804 N N . LEU A 1 101 ? -18.309 6.592 32.318 1.00 77.25 101 LEU A N 1
ATOM 805 C CA . LEU A 1 101 ? -18.714 6.049 31.017 1.00 77.25 101 LEU A CA 1
ATOM 806 C C . LEU A 1 101 ? -17.502 5.650 30.160 1.00 77.25 101 LEU A C 1
ATOM 808 O O . LEU A 1 101 ? -17.529 4.620 29.489 1.00 77.25 101 LEU A O 1
ATOM 812 N N . VAL A 1 102 ? -16.413 6.421 30.205 1.00 81.12 102 VAL A N 1
ATOM 813 C CA . VAL A 1 102 ? -15.152 6.061 29.535 1.00 81.12 102 VAL A CA 1
ATOM 814 C C . VAL A 1 102 ? -14.561 4.785 30.138 1.00 81.12 102 VAL A C 1
ATOM 816 O O . VAL A 1 102 ? -14.168 3.885 29.393 1.00 81.12 102 VAL A O 1
ATOM 819 N N . GLU A 1 103 ? -14.557 4.662 31.466 1.00 81.62 103 GLU A N 1
ATOM 820 C CA . GLU A 1 103 ? -14.127 3.441 32.155 1.00 81.62 103 GLU A CA 1
ATOM 821 C C . GLU A 1 103 ? -15.008 2.238 31.803 1.00 81.62 103 GLU A C 1
ATOM 823 O O . GLU A 1 103 ? -14.487 1.162 31.513 1.00 81.62 103 GLU A O 1
ATOM 828 N N . GLN A 1 104 ? -16.330 2.415 31.725 1.00 78.69 104 GLN A N 1
ATOM 829 C CA . GLN A 1 104 ? -17.247 1.367 31.271 1.00 78.69 104 GLN A CA 1
ATOM 830 C C . GLN A 1 104 ? -16.906 0.895 29.847 1.00 78.69 104 GLN A C 1
ATOM 832 O O . GLN A 1 104 ? -16.808 -0.307 29.602 1.00 78.69 104 GLN A O 1
ATOM 837 N N . ILE A 1 105 ? -16.664 1.817 28.909 1.00 80.75 105 ILE A N 1
ATOM 838 C CA . ILE A 1 105 ? -16.284 1.478 27.527 1.00 80.75 105 ILE A CA 1
ATOM 839 C C . ILE A 1 105 ? -14.926 0.761 27.484 1.00 80.75 105 ILE A C 1
ATOM 841 O O . ILE A 1 105 ? -14.760 -0.204 26.733 1.00 80.75 105 ILE A O 1
ATOM 845 N N . ASN A 1 106 ? -13.954 1.200 28.286 1.00 79.50 106 ASN A N 1
ATOM 846 C CA . ASN A 1 106 ? -12.642 0.556 28.376 1.00 79.50 106 ASN A CA 1
ATOM 847 C C . ASN A 1 106 ? -12.740 -0.860 28.945 1.00 79.50 106 ASN A C 1
ATOM 849 O O . ASN A 1 106 ? -12.092 -1.769 28.424 1.00 79.50 106 ASN A O 1
ATOM 853 N N . GLN A 1 107 ? -13.588 -1.069 29.952 1.00 77.81 107 GLN A N 1
ATOM 854 C CA . GLN A 1 107 ? -13.883 -2.399 30.466 1.00 77.81 107 GLN A CA 1
ATOM 855 C C . GLN A 1 107 ? -14.516 -3.258 29.372 1.00 77.81 107 GLN A C 1
ATOM 857 O O . GLN A 1 107 ? -13.975 -4.315 29.063 1.00 77.81 107 GLN A O 1
ATOM 862 N N . ILE A 1 108 ? -15.580 -2.795 28.708 1.00 77.38 108 ILE A N 1
ATOM 863 C CA . ILE A 1 108 ? -16.225 -3.541 27.614 1.00 77.38 108 ILE A CA 1
ATOM 864 C C . ILE A 1 108 ? -15.203 -3.943 26.541 1.00 77.38 108 ILE A C 1
ATOM 866 O O . ILE A 1 108 ? -15.204 -5.092 26.108 1.00 77.38 108 ILE A O 1
ATOM 870 N N . ARG A 1 109 ? -14.281 -3.046 26.162 1.00 74.00 109 ARG A N 1
ATOM 871 C CA . ARG A 1 109 ? -13.183 -3.350 25.226 1.00 74.00 109 ARG A CA 1
ATOM 872 C C . ARG A 1 109 ? -12.244 -4.452 25.724 1.00 74.00 109 ARG A C 1
ATOM 874 O O . ARG A 1 109 ? -11.827 -5.277 24.919 1.00 74.00 109 ARG A O 1
ATOM 881 N N . LEU A 1 110 ? -11.909 -4.462 27.014 1.00 72.69 110 LEU A N 1
ATOM 882 C CA . LEU A 1 110 ? -11.047 -5.469 27.646 1.00 72.69 110 LEU A CA 1
ATOM 883 C C . LEU A 1 110 ? -11.717 -6.848 27.719 1.00 72.69 110 LEU A C 1
ATOM 885 O O . LEU A 1 110 ? -11.065 -7.857 27.461 1.00 72.69 110 LEU A O 1
ATOM 889 N N . TRP A 1 111 ? -13.013 -6.888 28.034 1.00 68.38 111 TRP A N 1
ATOM 890 C CA . TRP A 1 111 ? -13.793 -8.127 28.137 1.00 68.38 111 TRP A CA 1
ATOM 891 C C . TRP A 1 111 ? -14.250 -8.672 26.777 1.00 68.38 111 TRP A C 1
ATOM 893 O O . TRP A 1 111 ? -14.687 -9.819 26.697 1.00 68.38 111 TRP A O 1
ATOM 903 N N . GLN A 1 112 ? -14.110 -7.895 25.697 1.00 68.19 112 GLN A N 1
ATOM 904 C CA . GLN A 1 112 ? -14.391 -8.315 24.321 1.00 68.19 112 GLN A CA 1
ATOM 905 C C . GLN A 1 112 ? -13.279 -9.205 23.732 1.00 68.19 112 GLN A C 1
ATOM 907 O O . GLN A 1 112 ? -12.753 -8.952 22.645 1.00 68.19 112 GLN A O 1
ATOM 912 N N . SER A 1 113 ? -12.907 -10.261 24.452 1.00 62.06 113 SER A N 1
ATOM 913 C CA . SER A 1 113 ? -12.047 -11.329 23.945 1.00 62.06 113 SER A CA 1
ATOM 914 C C . SER A 1 113 ? -12.894 -12.516 23.476 1.00 62.06 113 SER A C 1
ATOM 916 O O . SER A 1 113 ? -14.050 -12.663 23.861 1.00 62.06 113 SER A O 1
ATOM 918 N N . ASN A 1 114 ? -12.321 -13.382 22.636 1.00 57.94 114 ASN A N 1
ATOM 919 C CA . ASN A 1 114 ? -13.014 -14.553 22.076 1.00 57.94 114 ASN A CA 1
ATOM 920 C C . ASN A 1 114 ? -13.469 -15.575 23.145 1.00 57.94 114 ASN A C 1
ATOM 922 O O . ASN A 1 114 ? -14.261 -16.466 22.859 1.00 57.94 114 ASN A O 1
ATOM 926 N N . GLU A 1 115 ? -12.958 -15.438 24.368 1.00 59.28 115 GLU A N 1
ATOM 927 C CA . GLU A 1 115 ? -13.237 -16.286 25.533 1.00 59.28 115 GLU A CA 1
ATOM 928 C C . GLU A 1 115 ? -13.952 -15.506 26.655 1.00 59.28 115 GLU A C 1
ATOM 930 O O . GLU A 1 115 ? -14.313 -16.075 27.684 1.00 59.28 115 GLU A O 1
ATOM 935 N N . GLY A 1 116 ? -14.145 -14.195 26.474 1.00 57.53 116 GLY A N 1
ATOM 936 C CA . GLY A 1 116 ? -14.708 -13.286 27.463 1.00 57.53 116 GLY A CA 1
ATOM 937 C C . GLY A 1 116 ? -16.210 -13.084 27.283 1.00 57.53 116 GLY A C 1
ATOM 938 O O . GLY A 1 116 ? -16.715 -12.910 26.174 1.00 57.53 116 GLY A O 1
ATOM 939 N N . LEU A 1 117 ? -16.944 -13.070 28.396 1.00 58.97 117 LEU A N 1
ATOM 940 C CA . LEU A 1 117 ? -18.346 -12.666 28.408 1.00 58.97 117 LEU A CA 1
ATOM 941 C C . LEU A 1 117 ? -18.414 -11.134 28.395 1.00 58.97 117 LEU A C 1
ATOM 943 O O . LEU A 1 117 ? -17.957 -10.478 29.329 1.00 58.97 117 LEU A O 1
ATOM 947 N N . THR A 1 118 ? -19.003 -10.555 27.351 1.00 63.72 118 THR A N 1
ATOM 948 C CA . THR A 1 118 ? -19.252 -9.109 27.314 1.00 63.72 118 THR A CA 1
ATOM 949 C C . THR A 1 118 ? -20.471 -8.792 28.185 1.00 63.72 118 THR A C 1
ATOM 951 O O . THR A 1 118 ? -21.583 -9.195 27.851 1.00 63.72 118 THR A O 1
ATOM 954 N N . LEU A 1 119 ? -20.273 -8.095 29.308 1.00 58.19 119 LEU A N 1
ATOM 955 C CA . LEU A 1 119 ? -21.370 -7.554 30.118 1.00 58.19 119 LEU A CA 1
ATOM 956 C C . LEU A 1 119 ? -21.796 -6.186 29.577 1.00 58.19 119 LEU A C 1
ATOM 958 O O . LEU A 1 119 ? -20.956 -5.319 29.344 1.00 58.19 119 LEU A O 1
ATOM 962 N N . MET A 1 120 ? -23.103 -5.995 29.412 1.00 65.81 120 MET A N 1
ATOM 963 C CA . MET A 1 120 ? -23.710 -4.747 28.955 1.00 65.81 120 MET A CA 1
ATOM 964 C C . MET A 1 120 ? -24.962 -4.434 29.773 1.00 65.81 120 MET A C 1
ATOM 966 O O . MET A 1 120 ? -25.605 -5.348 30.292 1.00 65.81 120 MET A O 1
ATOM 970 N N . ASP A 1 121 ? -25.291 -3.148 29.883 1.00 68.38 121 ASP A N 1
ATOM 971 C CA . ASP A 1 121 ? -26.549 -2.708 30.485 1.00 68.38 121 ASP A CA 1
ATOM 972 C C . ASP A 1 121 ? -27.721 -2.952 29.517 1.00 68.38 121 ASP A C 1
ATOM 974 O O . ASP A 1 121 ? -27.554 -2.913 28.298 1.00 68.38 121 ASP A O 1
ATOM 978 N N . ALA A 1 122 ? -28.915 -3.218 30.047 1.00 68.06 122 ALA A N 1
ATOM 979 C CA . ALA A 1 122 ? -30.076 -3.656 29.272 1.00 68.06 122 ALA A CA 1
ATOM 980 C C . ALA A 1 122 ? -30.638 -2.576 28.326 1.00 68.06 122 ALA A C 1
ATOM 982 O O . ALA A 1 122 ? -31.328 -2.910 27.362 1.00 68.06 122 ALA A O 1
ATOM 983 N N . GLU A 1 123 ? -30.364 -1.293 28.591 1.00 72.50 123 GLU A N 1
ATOM 984 C CA . GLU A 1 123 ? -30.750 -0.185 27.704 1.00 72.50 123 GLU A CA 1
ATOM 985 C C . GLU A 1 123 ? -29.720 0.096 26.587 1.00 72.50 123 GLU A C 1
ATOM 987 O O . GLU A 1 123 ? -30.045 0.826 25.646 1.00 72.50 123 GLU A O 1
ATOM 992 N N . ASP A 1 124 ? -28.510 -0.474 26.652 1.00 69.19 124 ASP A N 1
ATOM 993 C CA . ASP A 1 124 ? -27.444 -0.226 25.676 1.00 69.19 124 ASP A CA 1
ATOM 994 C C . ASP A 1 124 ? -27.477 -1.255 24.535 1.00 69.19 124 ASP A C 1
ATOM 996 O O . ASP A 1 124 ? -27.522 -2.467 24.746 1.00 69.19 124 ASP A O 1
ATOM 1000 N N . THR A 1 125 ? -27.408 -0.779 23.288 1.00 72.06 125 THR A N 1
ATOM 1001 C CA . THR A 1 125 ? -27.407 -1.657 22.106 1.00 72.06 125 THR A CA 1
ATOM 1002 C C . THR A 1 125 ? -26.036 -1.678 21.442 1.00 72.06 125 THR A C 1
ATOM 1004 O O . THR A 1 125 ? -25.529 -0.632 21.016 1.00 72.06 125 THR A O 1
ATOM 1007 N N . TYR A 1 126 ? -25.472 -2.878 21.305 1.00 72.12 126 TYR A N 1
ATOM 1008 C CA . TYR A 1 126 ? -24.254 -3.143 20.547 1.00 72.12 126 TYR A CA 1
ATOM 1009 C C . TYR A 1 126 ? -24.59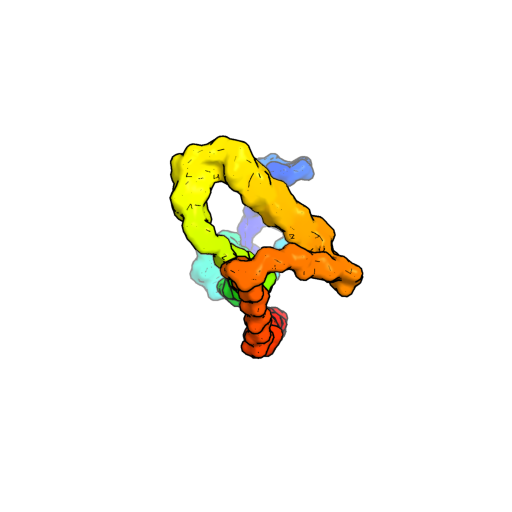9 -3.715 19.173 1.00 72.12 126 TYR A C 1
ATOM 1011 O O . TYR A 1 126 ? -25.237 -4.762 19.066 1.00 72.12 126 TYR A O 1
ATOM 1019 N N . GLU A 1 127 ? -24.148 -3.040 18.120 1.00 71.31 127 GLU A N 1
ATOM 1020 C CA . GLU A 1 127 ? -24.303 -3.496 16.743 1.00 71.31 127 GLU A CA 1
ATOM 1021 C C . GLU A 1 127 ? -22.915 -3.764 16.144 1.00 71.31 127 GLU A C 1
ATOM 1023 O O . GLU A 1 127 ? -22.057 -2.883 16.038 1.00 71.31 127 GLU A O 1
ATOM 1028 N N . ALA A 1 128 ? -22.686 -5.018 15.751 1.00 67.94 128 ALA A N 1
ATOM 1029 C CA . ALA A 1 128 ? -21.551 -5.403 14.925 1.00 67.94 128 ALA A CA 1
ATOM 1030 C C . ALA A 1 128 ? -22.040 -5.556 13.485 1.00 67.94 128 ALA A C 1
ATOM 1032 O O . ALA A 1 128 ? -22.745 -6.509 13.151 1.00 67.94 128 ALA A O 1
ATOM 1033 N N . HIS A 1 129 ? -21.679 -4.610 12.623 1.00 66.19 129 HIS A N 1
ATOM 1034 C CA . HIS A 1 129 ? -22.003 -4.702 11.206 1.00 66.19 129 HIS A CA 1
ATOM 1035 C C . HIS A 1 129 ? -21.003 -5.628 10.516 1.00 66.19 129 HIS A C 1
ATOM 1037 O O . HIS A 1 129 ? -19.911 -5.213 10.144 1.00 66.19 129 HIS A O 1
ATOM 1043 N N . GLN A 1 130 ? -21.374 -6.895 10.339 1.00 63.12 130 GLN A N 1
ATOM 1044 C CA . GLN A 1 130 ? -20.587 -7.817 9.531 1.00 63.12 130 GLN A CA 1
ATOM 1045 C C . GLN A 1 130 ? -20.819 -7.508 8.049 1.00 63.12 130 GLN A C 1
ATOM 1047 O O . GLN A 1 130 ? -21.842 -7.879 7.474 1.00 63.12 130 GLN A O 1
ATOM 1052 N N . TYR A 1 131 ? -19.867 -6.826 7.416 1.00 64.12 131 TYR A N 1
ATOM 1053 C CA . TYR A 1 131 ? -19.872 -6.681 5.964 1.00 64.12 131 TYR A CA 1
ATOM 1054 C C . TYR A 1 131 ? -19.297 -7.950 5.339 1.00 64.12 131 TYR A C 1
ATOM 1056 O O . TYR A 1 131 ? -18.141 -8.305 5.568 1.00 64.12 131 TYR A O 1
ATOM 1064 N N . SER A 1 132 ? -20.112 -8.644 4.548 1.00 65.19 132 SER A N 1
ATOM 1065 C CA . SER A 1 132 ? -19.623 -9.712 3.681 1.00 65.19 132 SER A CA 1
ATOM 1066 C C . SER A 1 132 ? -19.113 -9.089 2.385 1.00 65.19 132 SER A C 1
ATOM 1068 O O . SER A 1 132 ? -19.887 -8.546 1.595 1.00 65.19 132 SER A O 1
ATOM 1070 N N . PHE A 1 133 ? -17.800 -9.134 2.174 1.00 64.50 133 PHE A N 1
ATOM 1071 C CA . PHE A 1 133 ? -17.169 -8.654 0.947 1.00 64.50 133 PHE A CA 1
ATOM 1072 C C . PHE A 1 133 ? -17.235 -9.727 -0.142 1.00 64.50 133 PHE A C 1
ATOM 1074 O O . PHE A 1 133 ? -16.241 -10.375 -0.462 1.00 64.50 133 PHE A O 1
ATOM 1081 N N . ALA A 1 134 ? -18.416 -9.939 -0.719 1.00 72.25 134 ALA A N 1
ATOM 1082 C CA . ALA A 1 134 ? -18.557 -10.816 -1.875 1.00 72.25 134 ALA A CA 1
ATOM 1083 C C . ALA A 1 134 ? -17.985 -10.137 -3.136 1.00 72.25 134 ALA A C 1
ATOM 1085 O O . ALA A 1 134 ? -18.381 -9.027 -3.485 1.00 72.25 134 ALA A O 1
ATOM 1086 N N . GLY A 1 135 ? -17.060 -10.805 -3.834 1.00 71.56 135 GLY A N 1
ATOM 1087 C CA . GLY A 1 135 ? -16.569 -10.383 -5.155 1.00 71.56 135 GLY A CA 1
ATOM 1088 C C . GLY A 1 135 ? -15.362 -9.438 -5.176 1.00 71.56 135 GLY A C 1
ATOM 1089 O O . GLY A 1 135 ? -14.835 -9.187 -6.258 1.00 71.56 135 GLY A O 1
ATOM 1090 N N . LEU A 1 136 ? -14.871 -8.970 -4.022 1.00 73.00 136 LEU A N 1
ATOM 1091 C CA . LEU A 1 136 ? -13.645 -8.159 -3.949 1.00 73.00 136 LEU A CA 1
ATOM 1092 C C . LEU A 1 136 ? -12.418 -8.936 -4.465 1.00 73.00 136 LEU A C 1
ATOM 1094 O O . LEU A 1 136 ? -11.605 -8.394 -5.209 1.00 73.00 136 LEU A O 1
ATOM 1098 N N . ASP A 1 137 ? -12.336 -10.221 -4.123 1.00 76.19 137 ASP A N 1
ATOM 1099 C CA . ASP A 1 137 ? -11.283 -11.134 -4.580 1.00 76.19 137 ASP A CA 1
ATOM 1100 C C . ASP A 1 137 ? -11.255 -11.267 -6.113 1.00 76.19 137 ASP A C 1
ATOM 1102 O O . ASP A 1 137 ? -10.213 -11.110 -6.744 1.00 76.19 137 ASP A O 1
ATOM 1106 N N . ASN A 1 138 ? -12.427 -11.411 -6.746 1.00 78.00 138 ASN A N 1
ATOM 1107 C CA . ASN A 1 138 ? -12.532 -11.469 -8.208 1.00 78.00 138 ASN A CA 1
ATOM 1108 C C . ASN A 1 138 ? -12.042 -10.180 -8.881 1.00 78.00 138 ASN A C 1
ATOM 1110 O O . ASN A 1 138 ? -11.419 -10.243 -9.938 1.00 78.00 138 ASN A O 1
ATOM 1114 N N . ILE A 1 139 ? -12.312 -9.018 -8.285 1.00 74.50 139 ILE A N 1
ATOM 1115 C CA . ILE A 1 139 ? -11.881 -7.724 -8.827 1.00 74.50 139 ILE A CA 1
ATOM 1116 C C . ILE A 1 139 ? -10.358 -7.570 -8.701 1.00 74.50 139 ILE A C 1
ATOM 1118 O O . ILE A 1 139 ? -9.694 -7.218 -9.675 1.00 74.50 139 ILE A O 1
ATOM 1122 N N . LEU A 1 140 ? -9.789 -7.889 -7.534 1.00 78.75 140 LEU A N 1
ATOM 1123 C CA . LEU A 1 140 ? -8.339 -7.860 -7.319 1.00 78.75 140 LEU A CA 1
ATOM 1124 C C . LEU A 1 140 ? -7.613 -8.840 -8.249 1.00 78.75 140 LEU A C 1
ATOM 1126 O O . LEU A 1 140 ? -6.603 -8.483 -8.858 1.00 78.75 140 LEU A O 1
ATOM 1130 N N . MET A 1 141 ? -8.162 -10.042 -8.431 1.00 83.06 141 MET A N 1
ATOM 1131 C CA . MET A 1 141 ? -7.603 -11.047 -9.330 1.00 83.06 141 MET A CA 1
ATOM 1132 C C . MET A 1 141 ? -7.674 -10.615 -10.802 1.00 83.06 141 MET A C 1
ATOM 1134 O O . MET A 1 141 ? -6.707 -10.808 -11.539 1.00 83.06 141 MET A O 1
ATOM 1138 N N . GLN A 1 142 ? -8.758 -9.960 -11.233 1.00 81.62 142 GLN A N 1
ATOM 1139 C CA . GLN A 1 142 ? -8.852 -9.388 -12.581 1.00 81.62 142 GLN A CA 1
ATOM 1140 C C . GLN A 1 142 ? -7.823 -8.277 -12.817 1.00 81.62 142 GLN A C 1
ATOM 1142 O O . GLN A 1 142 ? -7.227 -8.221 -13.892 1.00 81.62 142 GLN A O 1
ATOM 1147 N N . PHE A 1 143 ? -7.565 -7.416 -11.830 1.00 78.75 143 PHE A N 1
ATOM 1148 C CA . PHE A 1 143 ? -6.510 -6.410 -11.957 1.00 78.75 143 PHE A CA 1
ATOM 1149 C C . PHE A 1 143 ? -5.114 -7.042 -12.017 1.00 78.75 143 PHE A C 1
ATOM 1151 O O . PHE A 1 143 ? -4.306 -6.649 -12.860 1.00 78.75 143 PHE A O 1
ATOM 1158 N N . GLY A 1 144 ? -4.854 -8.074 -11.209 1.00 80.25 144 GLY A N 1
ATOM 1159 C CA . GLY A 1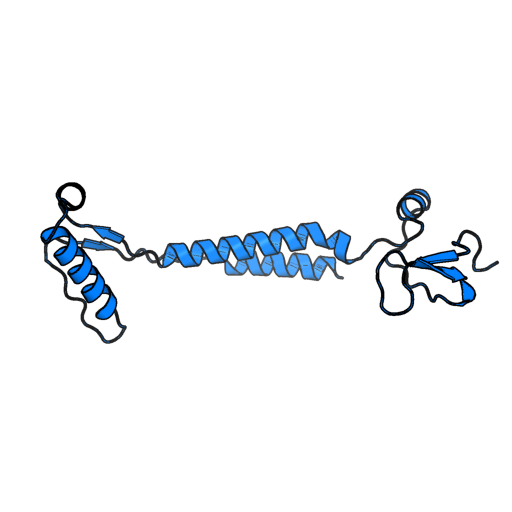 144 ? -3.615 -8.852 -11.293 1.00 80.25 144 GLY A CA 1
ATOM 1160 C C . GLY A 1 144 ? -3.414 -9.493 -12.673 1.00 80.25 144 GLY A C 1
ATOM 1161 O O . GLY A 1 144 ? -2.319 -9.439 -13.232 1.00 80.25 144 GLY A O 1
ATOM 1162 N N . GLN A 1 145 ? -4.482 -10.023 -13.276 1.00 84.31 145 GLN A N 1
ATOM 1163 C CA . GLN A 1 145 ? -4.449 -10.570 -14.637 1.00 84.31 145 GLN A CA 1
ATOM 1164 C C . GLN A 1 145 ? -4.196 -9.501 -15.706 1.00 84.31 145 GLN A C 1
ATOM 1166 O O . GLN A 1 145 ? -3.444 -9.756 -16.643 1.00 84.31 145 GLN A O 1
ATOM 1171 N N . GLN A 1 146 ? -4.775 -8.303 -15.575 1.00 81.12 146 GLN A N 1
ATOM 1172 C CA . GLN A 1 146 ? -4.507 -7.194 -16.502 1.00 81.12 146 GLN A CA 1
ATOM 1173 C C . GLN A 1 146 ? -3.039 -6.759 -16.463 1.00 81.12 146 GLN A C 1
ATOM 1175 O O . GLN A 1 146 ? -2.469 -6.454 -17.508 1.00 81.12 146 GLN A O 1
ATOM 1180 N N . ILE A 1 147 ? -2.419 -6.766 -15.279 1.00 81.69 147 ILE A N 1
ATOM 1181 C CA . ILE A 1 147 ? -0.990 -6.472 -15.120 1.00 81.69 147 ILE A CA 1
ATOM 1182 C C . ILE A 1 147 ? -0.137 -7.570 -15.764 1.00 81.69 147 ILE A C 1
ATOM 1184 O O . ILE A 1 147 ? 0.755 -7.269 -16.554 1.00 81.69 147 ILE A O 1
ATOM 1188 N N . ALA A 1 148 ? -0.439 -8.839 -15.480 1.00 81.88 148 ALA A N 1
ATOM 1189 C CA . ALA A 1 148 ? 0.282 -9.971 -16.059 1.00 81.88 148 ALA A CA 1
ATOM 1190 C C . ALA A 1 148 ? 0.170 -10.010 -17.595 1.00 81.88 148 ALA A C 1
ATOM 1192 O O . ALA A 1 148 ? 1.163 -10.249 -18.276 1.00 81.88 148 ALA A O 1
ATOM 1193 N N . GLY A 1 149 ? -1.012 -9.719 -18.146 1.00 79.56 149 GLY A N 1
ATOM 1194 C CA . GLY A 1 149 ? -1.243 -9.656 -19.592 1.00 79.56 149 GLY A CA 1
ATOM 1195 C C . GLY A 1 149 ? -0.622 -8.438 -20.281 1.00 79.56 149 GLY A C 1
ATOM 1196 O O . GLY A 1 149 ? -0.476 -8.445 -21.495 1.00 79.56 149 GLY A O 1
ATOM 1197 N N . ALA A 1 150 ? -0.246 -7.397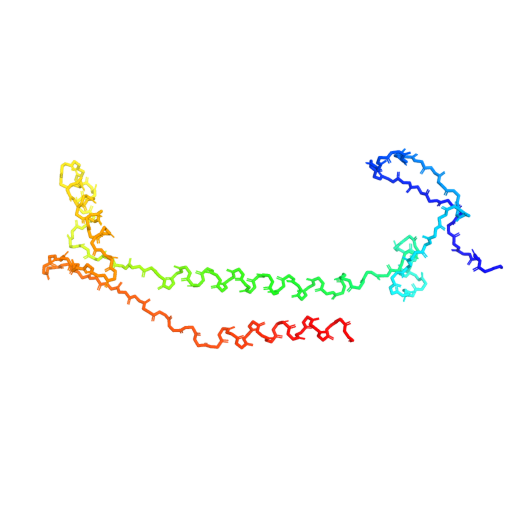 -19.537 1.00 74.38 150 ALA A N 1
ATOM 1198 C CA . ALA A 1 150 ? 0.463 -6.240 -20.083 1.00 74.38 150 ALA A CA 1
ATOM 1199 C C . ALA A 1 150 ? 1.991 -6.444 -20.148 1.00 74.38 150 ALA A C 1
ATOM 1201 O O . ALA A 1 150 ? 2.672 -5.695 -20.848 1.00 74.38 150 ALA A O 1
ATOM 1202 N N . LEU A 1 151 ? 2.520 -7.448 -19.436 1.00 71.00 151 LEU A N 1
ATOM 1203 C CA . LEU A 1 151 ? 3.936 -7.838 -19.429 1.00 71.00 151 LEU A CA 1
ATOM 1204 C C . LEU A 1 151 ? 4.289 -8.893 -20.499 1.00 71.00 151 LEU A C 1
ATOM 1206 O O . LEU A 1 151 ? 5.475 -9.178 -20.673 1.00 71.00 151 LEU A O 1
ATOM 1210 N N . GLY A 1 152 ? 3.289 -9.474 -21.179 1.00 56.91 152 GLY A N 1
ATOM 1211 C CA . GLY A 1 152 ? 3.426 -10.557 -22.166 1.00 56.91 152 GLY A CA 1
ATOM 1212 C C . GLY A 1 152 ? 3.033 -10.157 -23.580 1.00 56.91 152 GLY A C 1
ATOM 1213 O O . GLY A 1 152 ? 1.984 -9.496 -23.737 1.00 56.91 152 GLY A O 1
#

Radius of gyration: 30.52 Å; chains: 1; bounding box: 64×35×76 Å

Secondary structure (DSSP, 8-state):
-TTTTS-SEEE--S--TTTTT-EEEGGG------BPPPHHHHHHTTTPPBPTTGGGHHHHHHHHHHHHHHHHHHHHHTPEEEE-TTHHHHHHH-SHHHHHHHHHHHHHHHH-STTS-----TT-EEEE-----TTHHHHHHHHHHHHHHH--

Organism: Acinetobacter baumannii (NCBI:txid470)